Protein AF-A0A1M6IV66-F1 (afdb_monomer)

Radius of gyration: 18.28 Å; Cα contacts (8 Å, |Δi|>4): 51; chains: 1; bounding box: 50×32×41 Å

Foldseek 3Di:
DPPPPPDDPPDWDWDWDWDADPLRQIDIDDTDTDDDDPVVVVVVVVVVVVVSVVRNVCSVVVHDD

Organism: NCBI:txid871324

Sequence (65 aa):
MVSKKKQKDDRKQLLIRYRMNEKGCISFIDPCCDEIPALLFGKIMEAISDVEKEWNARRINKLRV

Mean predicted aligned error: 6.92 Å

Structure (mmCIF, N/CA/C/O backbone):
data_AF-A0A1M6IV66-F1
#
_entry.id   AF-A0A1M6IV66-F1
#
loop_
_atom_site.group_PDB
_atom_site.id
_atom_site.type_symbol
_atom_site.label_atom_id
_atom_site.label_alt_id
_atom_site.label_comp_id
_atom_site.label_asym_id
_ato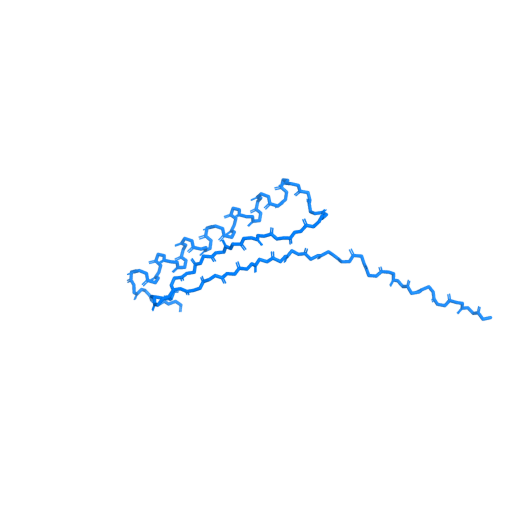m_site.label_entity_id
_atom_site.label_seq_id
_atom_site.pdbx_PDB_ins_code
_atom_site.Cartn_x
_atom_site.Cartn_y
_atom_site.Cartn_z
_atom_site.occupancy
_atom_site.B_iso_or_equiv
_atom_site.auth_seq_id
_atom_site.auth_comp_id
_atom_site.auth_asym_id
_atom_site.auth_atom_id
_atom_site.pdbx_PDB_model_num
ATOM 1 N N . MET A 1 1 ? 36.188 -29.191 -21.053 1.00 41.97 1 MET A N 1
ATOM 2 C CA . MET A 1 1 ? 35.362 -28.834 -19.878 1.00 41.97 1 MET A CA 1
ATOM 3 C C . MET A 1 1 ? 34.222 -27.947 -20.349 1.00 41.97 1 MET A C 1
ATOM 5 O O . MET A 1 1 ? 34.488 -26.848 -20.812 1.00 41.97 1 MET A O 1
ATOM 9 N N . VAL A 1 2 ? 32.973 -28.421 -20.312 1.00 47.94 2 VAL A N 1
ATOM 10 C CA . VAL A 1 2 ? 31.817 -27.554 -20.590 1.00 47.94 2 VAL A CA 1
ATOM 11 C C . VAL A 1 2 ? 31.583 -26.711 -19.343 1.00 47.94 2 VAL A C 1
ATOM 13 O O . VAL A 1 2 ? 31.108 -27.215 -18.325 1.00 47.94 2 VAL A O 1
ATOM 16 N N . SER A 1 3 ? 31.968 -25.440 -19.402 1.00 57.66 3 SER A N 1
ATOM 17 C CA . SER A 1 3 ? 31.634 -24.457 -18.377 1.00 57.66 3 SER A CA 1
ATOM 18 C C . SER A 1 3 ? 30.113 -24.330 -18.317 1.00 57.66 3 SER A C 1
ATOM 20 O O . SER A 1 3 ? 29.502 -23.707 -19.184 1.00 57.66 3 SER A O 1
ATOM 22 N N . LYS A 1 4 ? 29.481 -24.953 -17.315 1.00 61.50 4 LYS A N 1
ATOM 23 C CA . LYS A 1 4 ? 28.067 -24.724 -16.999 1.00 61.50 4 LYS A CA 1
ATOM 24 C C . LYS A 1 4 ? 27.903 -23.222 -16.746 1.00 61.50 4 LYS A C 1
ATOM 26 O O . LYS A 1 4 ? 28.361 -22.729 -15.717 1.00 61.50 4 LYS A O 1
ATOM 31 N N . LYS A 1 5 ? 27.302 -22.479 -17.686 1.00 65.31 5 LYS A N 1
ATOM 32 C CA . LYS A 1 5 ? 26.894 -21.085 -17.456 1.00 65.31 5 LYS A CA 1
ATOM 33 C C . LYS A 1 5 ? 26.002 -21.085 -16.211 1.00 65.31 5 LYS A C 1
ATOM 35 O O . LYS A 1 5 ? 24.897 -21.617 -16.260 1.00 65.31 5 LYS A O 1
ATOM 40 N N . LYS A 1 6 ? 26.484 -20.528 -15.094 1.00 66.56 6 LYS A N 1
ATOM 41 C CA . LYS A 1 6 ? 25.619 -20.172 -13.962 1.00 66.56 6 LYS A CA 1
ATOM 42 C C . LYS A 1 6 ? 24.581 -19.205 -14.525 1.00 66.56 6 LYS A C 1
ATOM 44 O O . LYS A 1 6 ? 24.957 -18.126 -14.979 1.00 66.56 6 LYS A O 1
ATOM 49 N N . GLN A 1 7 ? 23.311 -19.606 -14.562 1.00 73.25 7 GLN A N 1
ATOM 50 C CA . GLN A 1 7 ? 22.238 -18.648 -14.805 1.00 73.25 7 GLN A CA 1
ATOM 51 C C . GLN A 1 7 ? 22.354 -17.585 -13.712 1.00 73.25 7 GLN A C 1
ATOM 53 O O . GLN A 1 7 ? 22.413 -17.913 -12.525 1.00 73.25 7 GLN A O 1
ATOM 58 N N . LYS A 1 8 ? 22.521 -16.329 -14.126 1.00 80.50 8 LYS A N 1
ATOM 59 C CA . LYS A 1 8 ? 22.514 -15.201 -13.205 1.00 80.50 8 LYS A CA 1
ATOM 60 C C . LYS A 1 8 ? 21.070 -15.056 -12.746 1.00 80.50 8 LYS A C 1
ATOM 62 O O . LYS A 1 8 ? 20.192 -14.933 -13.590 1.00 80.50 8 LYS A O 1
ATOM 67 N N . ASP A 1 9 ? 20.853 -15.133 -11.442 1.00 82.75 9 ASP A N 1
ATOM 68 C CA . ASP A 1 9 ? 19.551 -14.851 -10.854 1.00 82.75 9 ASP A CA 1
ATOM 69 C C . ASP A 1 9 ? 19.176 -13.400 -11.184 1.00 82.75 9 ASP A C 1
ATOM 71 O O . ASP A 1 9 ? 19.882 -12.466 -10.798 1.00 82.75 9 ASP A O 1
ATOM 75 N N . ASP A 1 10 ? 18.135 -13.230 -11.992 1.00 87.69 10 ASP A N 1
ATOM 76 C CA . ASP A 1 10 ? 17.633 -11.949 -12.484 1.00 87.69 10 ASP A CA 1
ATOM 77 C C . ASP A 1 10 ? 16.413 -11.458 -11.695 1.00 87.69 10 ASP A C 1
ATOM 79 O O . ASP A 1 10 ? 15.898 -10.369 -11.969 1.00 87.69 10 ASP A O 1
ATOM 83 N N . ARG A 1 11 ? 15.982 -12.219 -10.680 1.00 88.44 11 ARG A N 1
ATOM 84 C CA . ARG A 1 11 ? 14.864 -11.859 -9.809 1.00 88.44 11 ARG A CA 1
ATOM 85 C C . ARG A 1 11 ? 15.145 -10.543 -9.093 1.00 88.44 11 ARG A C 1
ATOM 87 O O . ARG A 1 11 ? 16.237 -10.299 -8.581 1.00 88.44 11 ARG A O 1
ATOM 94 N N . LYS A 1 12 ? 14.115 -9.703 -9.034 1.00 89.19 12 LYS A N 1
ATOM 95 C CA . LYS A 1 12 ? 14.110 -8.431 -8.306 1.00 89.19 12 LYS A CA 1
ATOM 96 C C . LYS A 1 12 ? 13.281 -8.564 -7.041 1.00 89.19 12 LYS A C 1
ATOM 98 O O . LYS A 1 12 ? 12.387 -9.407 -6.965 1.00 89.19 12 LYS A O 1
ATOM 103 N N . GLN A 1 13 ? 13.567 -7.716 -6.063 1.00 90.38 13 GLN A N 1
ATOM 104 C CA . GLN A 1 13 ? 12.873 -7.711 -4.784 1.00 90.38 13 GLN A CA 1
ATOM 105 C C . GLN A 1 13 ? 12.171 -6.372 -4.565 1.00 90.38 13 GLN A C 1
ATOM 107 O O . GLN A 1 13 ? 12.737 -5.312 -4.823 1.00 90.38 13 GLN A O 1
ATOM 112 N N . LEU A 1 14 ? 10.938 -6.445 -4.068 1.00 91.38 14 LEU A N 1
ATOM 113 C CA . LEU A 1 14 ? 10.215 -5.323 -3.485 1.00 91.38 14 LEU A CA 1
ATOM 114 C C . LEU A 1 14 ? 10.118 -5.582 -1.982 1.00 91.38 14 LEU A C 1
ATOM 116 O O . LEU A 1 14 ? 9.526 -6.574 -1.555 1.00 91.38 14 LEU A O 1
ATOM 120 N N . LEU A 1 15 ? 10.737 -4.716 -1.188 1.00 93.19 15 LEU A N 1
ATOM 121 C CA . LEU A 1 15 ? 10.706 -4.782 0.269 1.00 93.19 15 LEU A CA 1
ATOM 122 C C . LEU A 1 15 ? 9.719 -3.752 0.802 1.00 93.19 15 LEU A C 1
ATOM 124 O O . LEU A 1 15 ? 9.826 -2.579 0.469 1.00 93.19 15 LEU A O 1
ATOM 128 N N . ILE A 1 16 ? 8.791 -4.181 1.655 1.00 94.56 16 ILE A N 1
ATOM 129 C CA . ILE A 1 16 ? 7.846 -3.295 2.340 1.00 94.56 16 ILE A CA 1
ATOM 130 C C . ILE A 1 16 ? 8.001 -3.533 3.833 1.00 94.56 16 ILE A C 1
ATOM 132 O O . ILE A 1 16 ? 7.920 -4.670 4.305 1.00 94.56 16 ILE A O 1
ATOM 136 N N . ARG A 1 17 ? 8.241 -2.461 4.583 1.00 96.25 17 ARG A N 1
ATOM 137 C CA . ARG A 1 17 ? 8.264 -2.516 6.042 1.00 96.25 17 ARG A CA 1
ATOM 138 C C . ARG A 1 17 ? 6.863 -2.247 6.563 1.00 96.25 17 ARG A C 1
ATOM 140 O O . ARG A 1 17 ? 6.064 -1.587 5.909 1.00 96.25 17 ARG A O 1
ATOM 147 N N . TYR A 1 18 ? 6.555 -2.749 7.750 1.00 96.88 18 TYR A N 1
ATOM 148 C CA . TYR A 1 18 ? 5.304 -2.416 8.414 1.00 96.88 18 TYR A CA 1
ATOM 149 C C . TYR A 1 18 ? 5.532 -2.149 9.894 1.00 96.88 18 TYR A C 1
ATOM 151 O O . TYR A 1 18 ? 6.497 -2.623 10.496 1.00 96.88 18 TYR A O 1
ATOM 159 N N . ARG A 1 19 ? 4.624 -1.377 10.479 1.00 97.12 19 ARG A N 1
ATOM 160 C CA . ARG A 1 19 ? 4.511 -1.178 11.921 1.00 97.12 19 ARG A CA 1
ATOM 161 C C . ARG A 1 19 ? 3.144 -1.653 12.365 1.00 97.12 19 ARG A C 1
ATOM 163 O O . ARG A 1 19 ? 2.170 -1.423 11.659 1.00 97.12 19 ARG A O 1
ATOM 170 N N . MET A 1 20 ? 3.072 -2.267 13.537 1.00 96.62 20 MET A N 1
ATOM 171 C CA . MET A 1 20 ? 1.810 -2.584 14.194 1.00 96.62 20 MET A CA 1
ATOM 172 C C . MET A 1 20 ? 1.709 -1.792 15.495 1.00 96.62 20 MET A C 1
ATOM 174 O O . MET A 1 20 ? 2.696 -1.670 16.219 1.00 96.62 20 MET A O 1
ATOM 178 N N . ASN A 1 21 ? 0.539 -1.225 15.774 1.00 94.56 21 ASN A N 1
ATOM 179 C CA . ASN A 1 21 ? 0.281 -0.536 17.038 1.00 94.56 21 ASN A CA 1
ATOM 180 C C . ASN A 1 21 ? -0.387 -1.463 18.069 1.00 94.56 21 ASN A C 1
ATOM 182 O O . ASN A 1 21 ? -0.770 -2.590 17.762 1.00 94.56 21 ASN A O 1
ATOM 186 N N . GLU A 1 22 ? -0.587 -0.962 19.288 1.00 93.88 22 GLU A N 1
ATOM 187 C CA . GLU A 1 22 ? -1.193 -1.706 20.406 1.00 93.88 22 GLU A CA 1
ATOM 188 C C . GLU A 1 22 ? -2.619 -2.213 20.122 1.00 93.88 22 GLU A C 1
ATOM 190 O O . GLU A 1 22 ? -3.082 -3.172 20.735 1.00 93.88 22 GLU A O 1
ATOM 195 N N . LYS A 1 23 ? -3.328 -1.603 19.164 1.00 91.12 23 LYS A N 1
ATOM 196 C CA . LYS A 1 23 ? -4.677 -2.017 18.740 1.00 9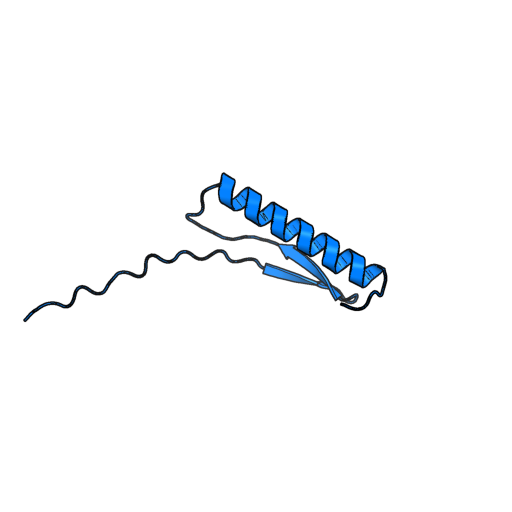1.12 23 LYS A CA 1
ATOM 197 C C . LYS A 1 23 ? -4.639 -3.109 17.657 1.00 91.12 23 LYS A C 1
ATOM 199 O O . LYS A 1 23 ? -5.681 -3.642 17.261 1.00 91.12 23 LYS A O 1
ATOM 204 N N . GLY A 1 24 ? -3.448 -3.478 17.187 1.00 92.38 24 GLY A N 1
ATOM 205 C CA . GLY A 1 24 ? -3.238 -4.409 16.080 1.00 92.38 24 GLY A CA 1
ATOM 206 C C . GLY A 1 24 ? -3.504 -3.793 14.703 1.00 92.38 24 GLY A C 1
ATOM 207 O O . GLY A 1 24 ? -3.653 -4.535 13.733 1.00 92.38 24 GLY A O 1
ATOM 208 N N . CYS A 1 25 ? -3.602 -2.461 14.608 1.00 95.44 25 CYS A N 1
ATOM 209 C CA . CYS A 1 25 ? -3.635 -1.773 13.318 1.00 95.44 25 CYS A CA 1
ATOM 210 C C . CYS A 1 25 ? -2.225 -1.732 12.730 1.00 95.44 25 CYS A C 1
ATOM 212 O O . CYS A 1 25 ? -1.248 -1.594 13.473 1.00 95.44 25 CYS A O 1
ATOM 214 N N . ILE A 1 26 ? -2.137 -1.822 11.408 1.00 96.94 26 ILE A N 1
ATOM 215 C CA . ILE A 1 26 ? -0.890 -1.848 10.653 1.00 96.94 26 ILE A CA 1
ATOM 216 C C . ILE A 1 26 ? -0.693 -0.553 9.865 1.00 96.94 26 ILE A C 1
ATOM 218 O O . ILE A 1 26 ? -1.657 0.114 9.495 1.00 96.94 26 ILE A O 1
ATOM 222 N N . SER A 1 27 ? 0.562 -0.226 9.588 1.00 96.75 27 SER A N 1
ATOM 223 C CA . SER A 1 27 ? 0.949 0.785 8.606 1.00 96.75 27 SER A CA 1
ATOM 224 C C . SER A 1 27 ? 2.100 0.240 7.777 1.00 96.75 27 SER A C 1
ATOM 226 O O . SER A 1 27 ? 3.153 -0.066 8.345 1.00 96.75 27 SER A O 1
ATOM 228 N N . PHE A 1 28 ? 1.909 0.099 6.469 1.00 96.69 28 PHE A N 1
ATOM 229 C CA . PHE A 1 28 ? 2.964 -0.221 5.516 1.00 96.69 28 PHE A CA 1
ATOM 230 C C . PHE A 1 28 ? 3.756 1.045 5.201 1.00 96.69 28 PHE A C 1
ATOM 232 O O . PHE A 1 28 ? 3.199 2.098 4.903 1.00 96.69 28 PHE A O 1
ATOM 239 N N . ILE A 1 29 ? 5.075 0.951 5.297 1.00 93.88 29 ILE A N 1
ATOM 240 C CA . ILE A 1 29 ? 5.987 2.083 5.177 1.00 93.88 29 ILE A CA 1
ATOM 241 C C . ILE A 1 29 ? 7.225 1.697 4.377 1.00 93.88 29 ILE A C 1
ATOM 243 O O . ILE A 1 29 ? 7.626 0.531 4.322 1.00 93.88 29 ILE A O 1
ATOM 247 N N . ASP A 1 30 ? 7.846 2.720 3.801 1.00 90.25 30 ASP A N 1
ATOM 248 C CA . ASP A 1 30 ? 9.151 2.664 3.150 1.00 90.25 30 ASP A CA 1
ATOM 249 C C . ASP A 1 30 ? 9.312 1.498 2.158 1.00 90.25 30 ASP A C 1
ATOM 251 O O . ASP A 1 30 ? 10.183 0.639 2.354 1.00 90.25 30 ASP A O 1
ATOM 255 N N . PRO A 1 31 ? 8.475 1.443 1.105 1.00 89.19 31 PRO A N 1
ATOM 256 C CA . PRO A 1 31 ? 8.684 0.505 0.014 1.00 89.19 31 PRO A CA 1
ATOM 257 C C . PRO A 1 31 ? 10.041 0.773 -0.658 1.00 89.19 31 PRO A C 1
ATOM 259 O O . PRO A 1 31 ? 10.332 1.899 -1.061 1.00 89.19 31 PRO A O 1
ATOM 262 N N . CYS A 1 32 ? 10.876 -0.257 -0.774 1.00 88.94 32 CYS A N 1
ATOM 263 C CA . CYS A 1 32 ? 12.210 -0.174 -1.363 1.00 88.94 32 CYS A CA 1
ATOM 264 C C . CYS A 1 32 ? 12.330 -1.133 -2.551 1.00 88.94 32 CYS A C 1
ATOM 266 O O . CYS A 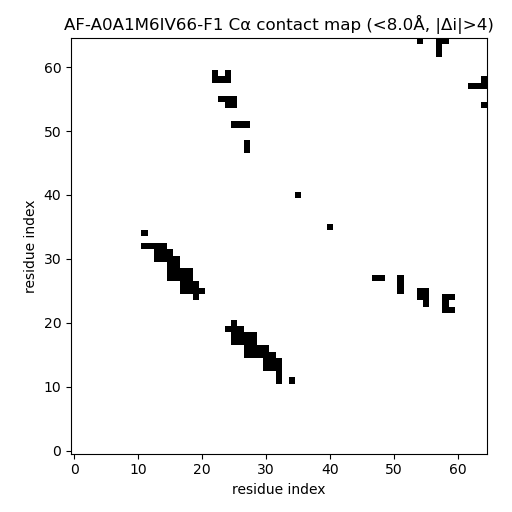1 32 ? 12.086 -2.339 -2.418 1.00 88.94 32 CYS A O 1
ATOM 268 N N . CYS A 1 33 ? 12.690 -0.580 -3.709 1.00 86.06 33 CYS A N 1
ATOM 269 C CA . CYS A 1 33 ? 12.882 -1.297 -4.963 1.00 86.06 33 CYS A CA 1
ATOM 270 C C . CYS A 1 33 ? 13.734 -0.466 -5.933 1.00 86.06 33 CYS A C 1
ATOM 272 O O . CYS A 1 33 ? 13.495 0.730 -6.092 1.00 86.06 33 CYS A O 1
ATOM 274 N N . ASP A 1 34 ? 14.664 -1.114 -6.632 1.00 79.56 34 ASP A N 1
ATOM 275 C CA . ASP A 1 34 ? 15.595 -0.409 -7.527 1.00 79.56 34 ASP A CA 1
ATOM 276 C C . ASP A 1 34 ? 15.132 -0.381 -8.995 1.00 79.56 34 ASP A C 1
ATOM 278 O O . ASP A 1 34 ? 15.441 0.549 -9.731 1.00 79.56 34 ASP A O 1
ATOM 282 N N . GLU A 1 35 ? 14.392 -1.401 -9.445 1.00 85.31 35 GLU A N 1
ATOM 283 C CA . GLU A 1 35 ? 14.210 -1.671 -10.886 1.00 85.31 35 GLU A CA 1
ATOM 284 C C . GLU A 1 35 ? 12.746 -1.811 -11.332 1.00 85.31 35 GLU A C 1
ATOM 286 O O . GLU A 1 35 ? 12.469 -2.138 -12.486 1.00 85.31 35 GLU A O 1
ATOM 291 N N . ILE A 1 36 ? 11.781 -1.585 -10.439 1.00 91.38 36 ILE A N 1
ATOM 292 C CA . ILE A 1 36 ? 10.365 -1.723 -10.791 1.00 91.38 36 ILE A CA 1
ATOM 293 C C . ILE A 1 36 ? 9.875 -0.496 -11.586 1.00 91.38 36 ILE A C 1
ATOM 295 O O . ILE A 1 36 ? 10.148 0.643 -11.201 1.00 91.38 36 ILE A O 1
ATOM 299 N N . PRO A 1 37 ? 9.110 -0.681 -12.677 1.00 93.94 37 PRO A N 1
ATOM 300 C CA . PRO A 1 37 ? 8.506 0.440 -13.385 1.00 93.94 37 PRO A CA 1
ATOM 301 C C . PRO A 1 37 ? 7.569 1.244 -12.478 1.00 93.94 37 PRO A C 1
ATOM 303 O O . PRO A 1 37 ? 6.714 0.667 -11.803 1.00 93.94 37 PRO A O 1
ATOM 306 N N . ALA A 1 38 ? 7.663 2.575 -12.528 1.00 91.56 38 ALA A N 1
ATOM 307 C CA . ALA A 1 38 ? 6.896 3.473 -11.659 1.00 91.56 38 ALA A CA 1
ATOM 308 C C . ALA A 1 38 ? 5.375 3.235 -11.720 1.00 91.56 38 ALA A C 1
ATOM 310 O O . ALA A 1 38 ? 4.702 3.261 -10.693 1.00 91.56 38 ALA A O 1
ATOM 311 N N . LEU A 1 39 ? 4.831 2.941 -12.907 1.00 95.19 39 LEU A N 1
ATOM 312 C CA . LEU A 1 39 ? 3.402 2.651 -13.068 1.00 95.19 39 LEU A CA 1
ATOM 313 C C . LEU A 1 39 ? 2.985 1.350 -12.364 1.00 95.19 39 LEU A C 1
ATOM 315 O O . LEU A 1 39 ? 1.932 1.296 -11.733 1.00 95.19 39 LEU A O 1
ATOM 319 N N . LEU A 1 40 ? 3.807 0.301 -12.471 1.00 94.56 40 LEU A N 1
ATOM 320 C CA . LEU A 1 40 ? 3.555 -0.971 -11.793 1.00 94.56 40 LEU A CA 1
ATOM 321 C C . LEU A 1 40 ? 3.678 -0.798 -10.278 1.00 94.56 40 LEU A C 1
ATOM 323 O O . LEU A 1 40 ? 2.828 -1.274 -9.531 1.00 94.56 40 LEU A O 1
ATOM 327 N N . PHE A 1 41 ? 4.703 -0.070 -9.843 1.00 94.00 41 PHE A N 1
ATOM 328 C CA . PHE A 1 41 ? 4.901 0.265 -8.444 1.00 94.00 41 PHE A CA 1
ATOM 329 C C . PHE A 1 41 ? 3.708 1.018 -7.858 1.00 94.00 41 PHE A C 1
ATOM 331 O O . PHE A 1 41 ? 3.193 0.610 -6.823 1.00 94.00 41 PHE A O 1
ATOM 338 N N . GLY A 1 42 ? 3.204 2.042 -8.552 1.00 93.44 42 GLY A N 1
ATOM 339 C CA . GLY A 1 42 ? 2.020 2.790 -8.127 1.00 93.44 42 GLY A CA 1
ATOM 340 C C . GLY A 1 42 ? 0.805 1.887 -7.910 1.00 93.44 42 GLY A C 1
ATOM 341 O O . GLY A 1 42 ? 0.202 1.927 -6.842 1.00 93.44 42 GLY A O 1
ATOM 342 N N . LYS A 1 43 ? 0.512 0.990 -8.861 1.00 97.25 43 LY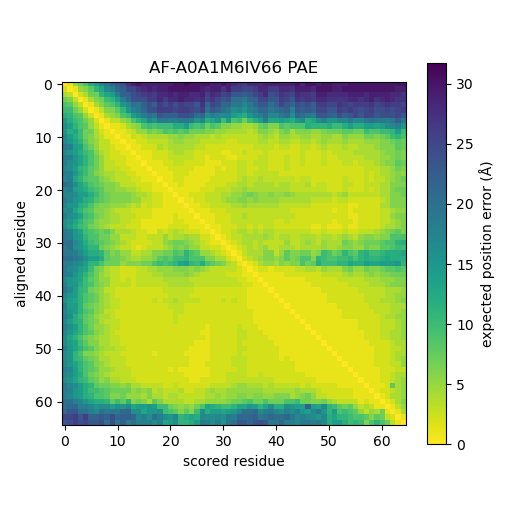S A N 1
ATOM 343 C CA . LYS A 1 43 ? -0.597 0.025 -8.734 1.00 97.25 43 LYS A CA 1
ATOM 344 C C . LYS A 1 43 ? -0.431 -0.928 -7.549 1.00 97.25 43 LYS A C 1
ATOM 346 O O . LYS A 1 43 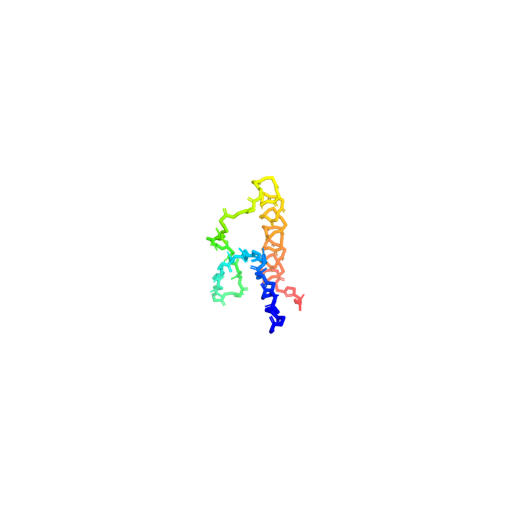? -1.406 -1.259 -6.881 1.00 97.25 43 LYS A O 1
ATOM 351 N N . ILE A 1 44 ? 0.794 -1.381 -7.288 1.00 95.62 44 ILE A N 1
ATOM 352 C CA . ILE A 1 44 ? 1.086 -2.232 -6.128 1.00 95.62 44 ILE A CA 1
ATOM 353 C C . ILE A 1 44 ? 0.875 -1.444 -4.829 1.00 95.62 44 ILE A C 1
ATOM 355 O O . ILE A 1 44 ? 0.239 -1.955 -3.911 1.00 95.62 44 ILE A O 1
ATOM 359 N N . MET A 1 45 ? 1.347 -0.197 -4.760 1.00 94.94 45 MET A N 1
ATOM 360 C CA . MET A 1 45 ? 1.166 0.663 -3.588 1.00 94.94 45 MET A CA 1
ATOM 361 C C . MET A 1 45 ? -0.307 1.005 -3.328 1.00 94.94 45 MET A C 1
ATOM 363 O O . MET A 1 45 ? -0.718 1.021 -2.169 1.00 94.94 45 MET A O 1
ATOM 367 N N . GLU A 1 46 ? -1.113 1.217 -4.372 1.00 97.06 46 GLU A N 1
ATOM 368 C CA . GLU A 1 46 ? -2.572 1.365 -4.257 1.00 97.06 46 GLU A CA 1
ATOM 369 C C . GLU A 1 46 ? -3.202 0.118 -3.626 1.00 97.06 46 GLU A C 1
ATOM 371 O O . GLU A 1 46 ? -3.888 0.222 -2.609 1.00 97.06 46 GLU A O 1
ATOM 376 N N . ALA A 1 47 ? -2.889 -1.070 -4.153 1.00 97.31 47 ALA A N 1
ATOM 377 C CA . ALA A 1 47 ? -3.414 -2.327 -3.623 1.00 97.31 47 ALA A CA 1
ATOM 378 C C . ALA A 1 47 ? -3.004 -2.564 -2.158 1.00 97.31 47 ALA A C 1
ATOM 380 O O . ALA A 1 47 ? -3.822 -2.975 -1.336 1.00 97.31 47 ALA A O 1
ATOM 381 N N . ILE A 1 48 ? -1.752 -2.265 -1.803 1.00 96.62 48 ILE A N 1
ATOM 382 C CA . ILE A 1 48 ? -1.261 -2.352 -0.420 1.00 96.62 48 ILE A CA 1
ATOM 383 C C . ILE A 1 48 ? -2.007 -1.367 0.488 1.00 96.62 48 ILE A C 1
ATOM 385 O O . ILE A 1 48 ? -2.378 -1.727 1.606 1.00 96.62 48 ILE A O 1
ATOM 389 N N . SER A 1 49 ? -2.259 -0.142 0.014 1.00 96.62 49 SER A N 1
ATOM 390 C CA . SER A 1 49 ? -3.013 0.869 0.762 1.00 96.62 49 SER A CA 1
ATOM 391 C C . SER A 1 49 ? -4.444 0.415 1.044 1.00 96.62 49 SER A C 1
ATOM 393 O O . SER A 1 49 ? -4.955 0.626 2.143 1.00 96.62 49 SER A O 1
ATOM 395 N N . ASP A 1 50 ? -5.091 -0.240 0.085 1.00 98.06 50 ASP A N 1
ATOM 396 C CA . ASP A 1 50 ? -6.452 -0.737 0.271 1.00 98.06 50 ASP A CA 1
ATOM 397 C C . ASP A 1 50 ? -6.506 -1.902 1.267 1.00 98.06 50 ASP A C 1
ATOM 399 O O . ASP A 1 50 ? -7.372 -1.912 2.145 1.00 98.06 50 ASP A O 1
ATOM 403 N N . VAL A 1 51 ? -5.518 -2.805 1.232 1.00 96.81 51 VAL A N 1
ATOM 404 C CA . VAL A 1 51 ? -5.355 -3.863 2.245 1.00 96.81 51 VAL A CA 1
ATOM 405 C C . VAL A 1 51 ? -5.135 -3.273 3.642 1.00 96.81 51 VAL A C 1
ATOM 407 O O . VAL A 1 51 ? -5.744 -3.734 4.609 1.00 96.81 51 VAL A O 1
ATOM 410 N N . GLU A 1 52 ? -4.301 -2.238 3.770 1.00 97.25 52 GLU A N 1
ATOM 411 C CA . GLU A 1 52 ? -4.078 -1.546 5.045 1.00 97.25 52 GLU A CA 1
ATOM 412 C C . GLU A 1 52 ? -5.375 -0.972 5.617 1.00 97.25 52 GLU A C 1
ATOM 414 O O . GLU A 1 52 ? -5.696 -1.191 6.791 1.00 97.25 52 GLU A O 1
ATOM 419 N N . LYS A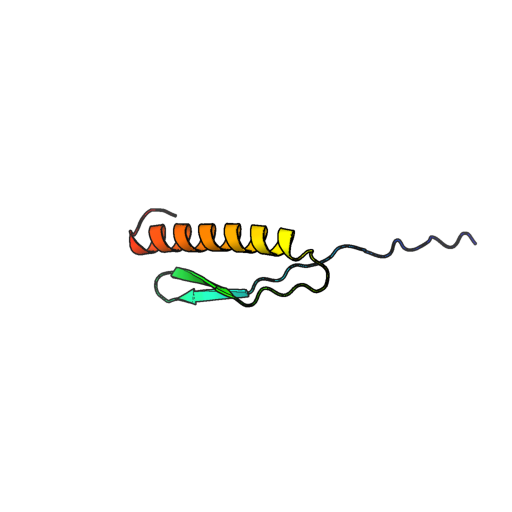 1 53 ? -6.134 -0.248 4.786 1.00 97.19 53 LYS A N 1
ATOM 420 C CA . LYS A 1 53 ? -7.411 0.355 5.182 1.00 97.19 53 LYS A CA 1
ATOM 421 C C . LYS A 1 53 ? -8.405 -0.711 5.614 1.00 97.19 53 LYS A C 1
ATOM 423 O O . LYS A 1 53 ? -9.021 -0.557 6.668 1.00 97.19 53 LYS A O 1
ATOM 428 N N . GLU A 1 54 ? -8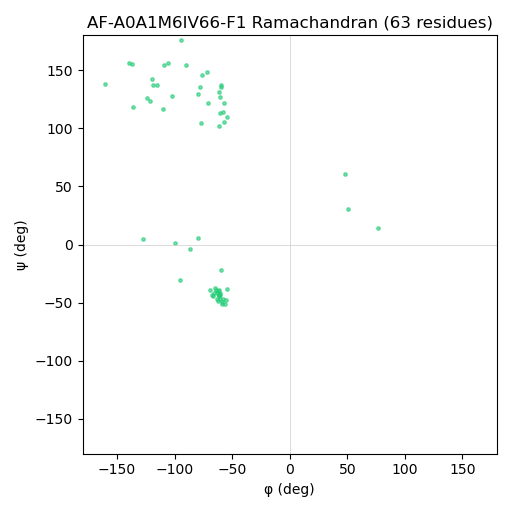.553 -1.785 4.839 1.00 96.88 54 GLU A N 1
ATOM 429 C CA . GLU A 1 54 ? -9.490 -2.861 5.159 1.00 96.88 54 GLU A CA 1
ATOM 430 C C . GLU A 1 54 ? -9.124 -3.542 6.482 1.00 96.88 54 GLU A C 1
ATOM 432 O O . GLU A 1 54 ? -9.976 -3.683 7.367 1.00 96.88 54 GLU A O 1
ATOM 437 N N . TRP A 1 55 ? -7.852 -3.914 6.655 1.00 95.81 55 TRP A N 1
ATOM 438 C CA . TRP A 1 55 ? -7.367 -4.526 7.888 1.00 95.81 55 TRP A CA 1
ATOM 439 C C . TRP A 1 55 ? -7.650 -3.630 9.096 1.00 95.81 55 TRP A C 1
ATOM 441 O O . TRP A 1 55 ? -8.263 -4.056 10.080 1.00 95.81 55 TRP A O 1
ATOM 451 N N . ASN A 1 56 ? -7.256 -2.360 9.008 1.00 96.06 56 ASN A N 1
ATOM 452 C CA . ASN A 1 56 ? -7.427 -1.401 10.091 1.00 96.06 56 ASN A CA 1
ATOM 453 C C . ASN A 1 56 ? -8.904 -1.142 10.399 1.00 96.06 56 ASN A C 1
ATOM 455 O O . ASN A 1 56 ? -9.275 -1.084 11.573 1.00 96.06 56 ASN A O 1
ATOM 459 N N . ALA A 1 57 ? -9.762 -1.056 9.381 1.00 95.25 57 ALA A N 1
ATOM 460 C CA . ALA A 1 57 ? -11.201 -0.914 9.564 1.00 95.25 57 ALA A CA 1
ATOM 461 C C . ALA A 1 57 ? -11.795 -2.121 10.304 1.00 95.25 57 ALA A C 1
ATOM 463 O O . ALA A 1 57 ? -12.567 -1.940 11.247 1.00 95.25 57 ALA A O 1
ATOM 464 N N . ARG A 1 58 ? -11.405 -3.353 9.950 1.00 93.00 58 ARG A N 1
ATOM 465 C CA . ARG A 1 58 ? -11.852 -4.563 10.664 1.00 93.00 58 ARG A CA 1
ATOM 466 C C . ARG A 1 58 ? -11.403 -4.558 12.125 1.00 93.00 58 ARG A C 1
ATOM 468 O O . ARG A 1 58 ? -12.213 -4.838 13.009 1.00 93.00 58 ARG A O 1
ATOM 475 N N . ARG A 1 59 ? -10.150 -4.171 12.395 1.00 91.12 59 ARG A N 1
ATOM 476 C CA . ARG A 1 59 ? -9.599 -4.063 13.758 1.00 91.12 59 ARG A CA 1
ATOM 477 C C . ARG A 1 59 ? -10.326 -3.019 14.603 1.00 91.12 59 ARG A C 1
ATOM 479 O O . ARG A 1 59 ? -10.703 -3.318 15.734 1.00 91.12 59 ARG A O 1
ATOM 486 N N . ILE A 1 60 ? -10.561 -1.825 14.056 1.00 89.50 60 ILE A N 1
ATOM 487 C CA . ILE A 1 60 ? -11.281 -0.738 14.739 1.00 89.50 60 ILE A CA 1
ATOM 488 C C . ILE A 1 60 ? -12.712 -1.168 15.077 1.00 89.50 60 ILE A C 1
ATOM 490 O O . ILE A 1 60 ? -13.167 -0.964 16.202 1.00 89.50 60 ILE A O 1
ATOM 494 N N . ASN A 1 61 ? -13.388 -1.831 14.139 1.00 88.38 61 ASN A N 1
ATOM 495 C CA . ASN A 1 61 ? -14.759 -2.305 14.313 1.00 88.38 61 ASN A CA 1
ATOM 496 C C . ASN A 1 61 ? -14.867 -3.617 15.116 1.00 88.38 61 ASN A C 1
ATOM 498 O O . ASN A 1 61 ? -15.962 -4.162 15.239 1.00 88.38 61 ASN A O 1
ATOM 502 N N . LYS A 1 62 ? -13.754 -4.137 15.667 1.00 83.94 62 LYS A N 1
ATOM 503 C CA . LYS A 1 62 ? -13.679 -5.424 16.391 1.00 83.94 62 LYS A CA 1
ATOM 504 C C . LYS A 1 62 ? -14.296 -6.592 15.608 1.00 83.94 62 LYS A C 1
ATOM 506 O O . LYS A 1 62 ? -14.826 -7.536 16.195 1.00 83.94 62 LYS A O 1
ATOM 511 N N . LEU A 1 63 ? -14.234 -6.520 14.282 1.00 75.88 63 LEU A N 1
ATOM 512 C CA . LEU A 1 63 ? -14.691 -7.590 13.410 1.00 75.88 63 LEU A CA 1
ATOM 513 C C . LEU A 1 63 ? -13.700 -8.750 13.497 1.00 75.88 63 LEU A C 1
ATOM 515 O O . LEU A 1 63 ? -12.501 -8.544 13.709 1.00 75.88 63 LEU A O 1
ATOM 519 N N . ARG A 1 64 ? -14.201 -9.980 13.343 1.00 69.38 64 ARG A N 1
ATOM 520 C CA . ARG A 1 64 ? -13.314 -11.137 13.200 1.00 69.38 64 ARG A CA 1
ATOM 521 C C . ARG A 1 64 ? -12.468 -10.942 11.945 1.00 69.38 64 ARG A C 1
ATOM 523 O O . ARG 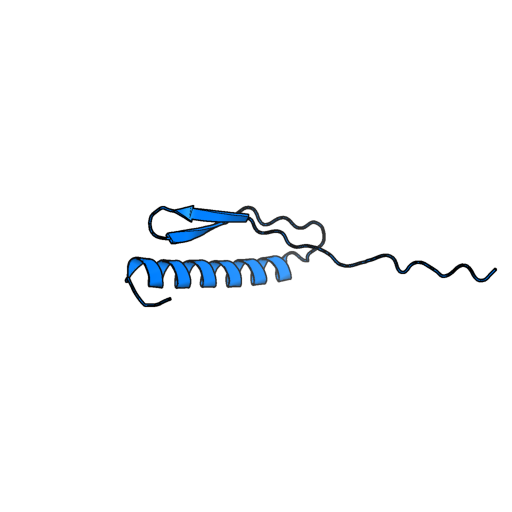A 1 64 ? -12.982 -10.567 10.890 1.00 69.38 64 ARG A O 1
ATOM 530 N N . VAL A 1 65 ? -11.172 -11.140 12.130 1.00 60.25 65 VAL A N 1
ATOM 531 C CA . VAL A 1 65 ? -10.144 -11.031 11.101 1.00 60.25 65 VAL A CA 1
ATOM 532 C C . VAL A 1 65 ? -9.927 -12.405 10.501 1.00 60.25 65 VAL A C 1
ATOM 534 O O . VAL A 1 65 ? -9.824 -13.356 11.309 1.00 60.25 6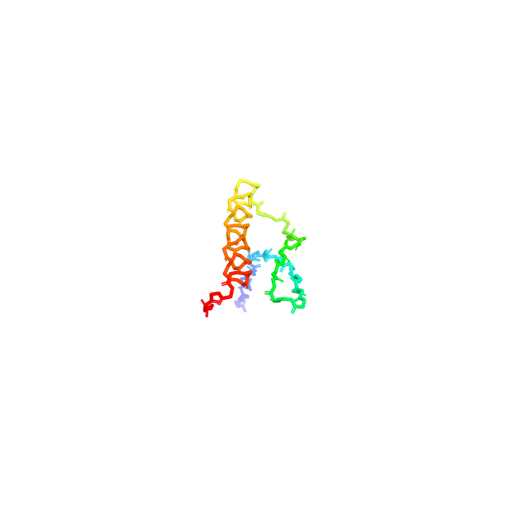5 VAL A O 1
#

Solvent-accessible surface area (backbone atoms only — not comparable to full-atom values): 4235 Å² total; per-residue (Å²): 133,87,78,77,78,75,79,74,86,78,82,82,68,79,45,72,43,71,47,71,50,98,77,68,35,61,46,83,44,77,75,45,65,92,80,71,55,68,72,61,49,50,56,51,51,52,54,52,50,53,52,40,52,52,53,30,51,34,46,76,69,69,46,91,127

Secondary structure (DSSP, 8-state):
--------------EEEEEE-TTS-EEEEEEE-SS--HHHHHHHHHHHHHHHHHHHHHHHTT---

Nearest PDB structures (foldseek):
  5lt2-assembly4_D  TM=3.254E-01  e=4.205E+00  Homo sapiens
  5lt3-assembly5_E  TM=3.325E-01  e=6.245E+00  Homo sapiens
  5lt4-assembly4_D  TM=3.056E-01  e=6.670E+00  Homo sapiens

pLDDT: mean 88.07, std 12.52, range [41.97, 98.06]

=== Feature glossary ===
Key to the feature types in this record:

— What the protein is —

Primary structure: the covalent order of the twenty standard amino acids along the backbone. Two proteins with the same sequence will (almost always) fold to the same structure; two with 30% identity often share a fold but not the details.

Database cross-references. InterPro integrates a dozen domain/family signature databases into unified entries with residue-range hits. GO terms attach function/process/location labels with evidence codes. CATH codes position the fold in a four-level structural taxonomy. Organism is the NCBI-taxonomy species name.

— Where its atoms are —

The mmCIF block holds the 3D Cartesian coordinates of each backbone atom (N, Cα, C, O) in ångströms. mmCIF is the PDB's canonical archive format — a tagged-loop text representation of the atomic model.

Six rendered views show the 3D structure from the faces of a cube — i.e. along ±x, ±y, ±z. Rendering representation is drawn randomly per protein from cartoon (secondary-structure ribbons), sticks (backbone bonds), or molecular surface; coloring is either N→C rainbow (blue at the N-terminus through red at the C-terminus) or one color per chain.

— Local backbone conformation —

DSSP 8-state secondary structure assigns each residue one of H (α-helix), G (3₁₀-helix), I (π-helix), E (extended β-strand), B (isolated β-bridge), T (hydrogen-bonded turn), S (bend), or '-' (coil). The assignment is computed from backbone hydrogen-bond geometry via the Kabsch–Sander algorithm.

P-SEA three-state annotation labels each residue as helix, strand, or coil based purely on the geometry of the Cα trace. It serves as a fallback when the full backbone (and thus DSSP) is unavailable.

The φ/ψ torsion pair specifies the backbone conformation at each residue. φ rotates about the N–Cα bond, ψ about the Cα–C bond. Steric clashes forbid most of the (φ, ψ) plane — the allowed regions (α-helix basin, β-sheet basin, left-handed helix) are the Ramachandran-allowed regions.

— Global shape and packing —

The geometric summary reports three shape descriptors. Rg (radius of gyration) measures how spread out the Cα atoms are about their centre of mass; compact globular proteins have small Rg, elongated or unfolded ones large. Cα contacts (<8 Å, |i−j|>4) count long-range residue pairs in spatial proximity — high for tightly packed folds, near zero for rods or random coil. The bounding-box extents give the protein's footprint along x, y, z in Å.

Accessible surface area quantifies burial. A residue with SASA near zero is packed into the hydrophobic core; one with SASA >100 Å² sits on the surface. Computed here via the Shrake–Rupley numerical algorithm with a 1.4 Å probe.

Plot images: a contact map (which residues are close in 3D, as an N×N binary image), a Ramachandran scatter (backbone torsion angles, revealing secondary-structure composition at a glance), and — for AlphaFold structures — a PAE heatmap (pairwise prediction confidence).

— Structural neighborhood —

The Foldseek 3Di string encodes local tertiary geometry as a 20-letter alphabet — one character per residue — derived from the relative positions of nearby Cα atoms. Unlike the amino-acid sequence, 3Di is a direct function of the 3D structure, so two proteins with the same fold have similar 3Di strings even at low sequence identity.

Nearest PDB neighbors are the top structural matches found by Foldseek when searching this structure against the entire Protein Data Bank. Each hit reports a TM-score (0 to 1; >0.5 almost always implies the same fold) and an E-value. These are *structural* homologs — they may share no detectable sequence similarity.

— Confidence and disorder —

For AlphaFold models, the B-factor field carries pLDDT — the model's own estimate of local accuracy on a 0–100 scale. Regions with pLDDT<50 should be treated as essentially unmodeled; they often correspond to intrinsically disordered segments.

B-factor (Debye–Waller factor) reflects atomic displacement in the crystal lattice. It is an experimental observable (units Å²), not a prediction; low values mean the atom is pinned down, high values mean it moves or is heterogeneous across the crystal.

Predicted aligned error is AlphaFold's pairwise confidence. Unlike pLDDT (per-residue), PAE is per-residue-pair and captures whether two parts of the structure are correctly placed relative to each other. Units are ångströms of expected positional error.